Protein AF-A0A966IU25-F1 (afdb_monomer_lite)

Structure (mmCIF, N/CA/C/O backbone):
data_AF-A0A966IU25-F1
#
_entry.id   AF-A0A966IU25-F1
#
loop_
_atom_site.group_PDB
_atom_site.id
_atom_site.type_symbol
_atom_site.label_atom_id
_atom_site.label_alt_id
_atom_site.label_comp_id
_atom_site.label_asym_id
_atom_site.label_entity_id
_atom_site.label_seq_id
_atom_site.pdbx_PDB_ins_code
_atom_site.Cartn_x
_atom_site.Cartn_y
_atom_site.Cartn_z
_atom_site.occupancy
_atom_site.B_iso_or_equiv
_atom_site.auth_seq_id
_atom_site.auth_comp_id
_atom_site.auth_asym_id
_atom_site.auth_atom_id
_atom_site.pdbx_PDB_model_num
ATOM 1 N N . LYS A 1 1 ? 8.302 3.272 -18.865 1.00 73.38 1 LYS A N 1
ATOM 2 C CA . LYS A 1 1 ? 7.380 4.224 -18.193 1.00 73.38 1 LYS A CA 1
ATOM 3 C C . LYS A 1 1 ? 6.498 3.518 -17.164 1.00 73.38 1 LYS A C 1
ATOM 5 O O . LYS A 1 1 ? 6.576 3.890 -16.004 1.00 73.38 1 LYS A O 1
ATOM 10 N N . GLU A 1 2 ? 5.779 2.454 -17.535 1.00 81.19 2 GLU A N 1
ATOM 11 C CA . GLU A 1 2 ? 4.945 1.671 -16.598 1.00 81.19 2 GLU A CA 1
ATOM 12 C C . GLU A 1 2 ? 5.698 1.161 -15.358 1.00 81.19 2 GLU A C 1
ATOM 14 O O . GLU A 1 2 ? 5.238 1.343 -14.234 1.00 81.19 2 GLU A O 1
ATOM 19 N N . TRP A 1 3 ? 6.907 0.623 -15.539 1.00 89.75 3 TRP A N 1
ATOM 20 C CA . TRP A 1 3 ? 7.750 0.148 -14.435 1.00 89.75 3 TRP A CA 1
ATOM 21 C C . TRP A 1 3 ? 8.130 1.245 -13.435 1.00 89.75 3 TRP A C 1
ATOM 23 O O . TRP A 1 3 ? 8.161 1.006 -12.234 1.00 89.75 3 TRP A O 1
ATOM 33 N N . THR A 1 4 ? 8.363 2.470 -13.909 1.00 88.62 4 THR A N 1
ATOM 34 C CA . THR A 1 4 ? 8.681 3.615 -13.046 1.00 88.62 4 THR A CA 1
ATOM 35 C C . THR A 1 4 ? 7.485 3.984 -1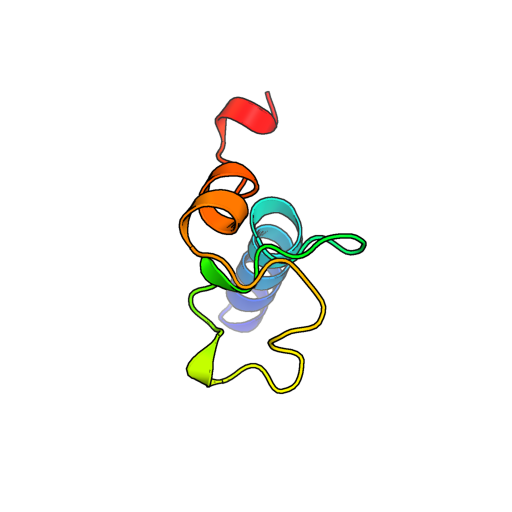2.169 1.00 88.62 4 THR A C 1
ATOM 37 O O . THR A 1 4 ? 7.642 4.193 -10.966 1.00 88.62 4 THR A O 1
ATOM 40 N N . ASN A 1 5 ? 6.282 3.996 -12.751 1.00 90.69 5 ASN A N 1
ATOM 41 C CA . ASN A 1 5 ? 5.042 4.255 -12.021 1.00 90.69 5 ASN A CA 1
ATOM 42 C C . ASN A 1 5 ? 4.737 3.137 -11.015 1.00 90.69 5 ASN A C 1
ATOM 44 O O . ASN A 1 5 ? 4.298 3.412 -9.898 1.00 90.69 5 ASN A O 1
ATOM 48 N N . LEU A 1 6 ? 5.000 1.880 -11.386 1.00 92.06 6 LEU A N 1
ATOM 49 C CA . LEU A 1 6 ? 4.849 0.735 -10.490 1.00 92.06 6 LEU A CA 1
ATOM 50 C C . LEU A 1 6 ? 5.768 0.857 -9.269 1.00 92.06 6 LEU A C 1
ATOM 52 O O . LEU A 1 6 ? 5.297 0.724 -8.140 1.00 92.06 6 LEU A O 1
ATOM 56 N N . SER A 1 7 ? 7.048 1.173 -9.477 1.00 93.62 7 SER A N 1
ATOM 57 C CA . SER A 1 7 ? 8.009 1.354 -8.384 1.00 93.62 7 SER A CA 1
ATOM 58 C C . SER A 1 7 ? 7.578 2.456 -7.416 1.00 93.62 7 SER A C 1
ATOM 60 O O . SER A 1 7 ? 7.626 2.262 -6.203 1.00 93.62 7 SER A O 1
ATOM 62 N N . GLN A 1 8 ? 7.086 3.590 -7.925 1.00 93.31 8 GLN A N 1
ATOM 63 C CA . GLN A 1 8 ? 6.572 4.675 -7.080 1.00 93.31 8 GLN A CA 1
ATOM 64 C C . GLN A 1 8 ? 5.356 4.232 -6.256 1.00 93.31 8 GLN A C 1
ATOM 66 O O . GLN A 1 8 ? 5.312 4.462 -5.046 1.00 93.31 8 GLN A O 1
ATOM 71 N N . ARG A 1 9 ? 4.401 3.534 -6.886 1.00 92.12 9 ARG A N 1
ATOM 72 C CA . ARG A 1 9 ? 3.218 2.990 -6.199 1.00 92.12 9 ARG A CA 1
ATOM 73 C C . ARG A 1 9 ? 3.604 2.017 -5.086 1.00 92.12 9 ARG A C 1
ATOM 75 O O . ARG A 1 9 ? 3.027 2.095 -4.005 1.00 92.12 9 ARG A O 1
ATOM 82 N N . LEU A 1 10 ? 4.591 1.150 -5.317 1.00 91.94 10 LEU A N 1
ATOM 83 C CA . LEU A 1 10 ? 5.100 0.221 -4.303 1.00 91.94 10 LEU A CA 1
ATOM 84 C C . LEU A 1 10 ? 5.744 0.957 -3.121 1.00 91.94 10 LEU A C 1
ATOM 86 O O . LEU A 1 10 ? 5.445 0.641 -1.968 1.00 91.94 10 LEU A O 1
ATOM 90 N N . ILE A 1 11 ? 6.565 1.978 -3.390 1.00 92.38 11 ILE A N 1
ATOM 91 C CA . ILE A 1 11 ? 7.193 2.796 -2.342 1.00 92.38 11 ILE A CA 1
ATOM 92 C C . ILE A 1 11 ? 6.126 3.485 -1.485 1.00 92.38 11 ILE A C 1
ATOM 94 O O . ILE A 1 11 ? 6.183 3.424 -0.255 1.00 92.38 11 ILE A O 1
ATOM 98 N N . TRP A 1 12 ? 5.129 4.119 -2.107 1.00 91.94 12 TRP A N 1
ATOM 99 C CA . TRP A 1 12 ? 4.049 4.772 -1.365 1.00 91.94 12 TRP A CA 1
ATOM 100 C C . TRP A 1 12 ? 3.203 3.778 -0.584 1.00 91.94 12 TRP A C 1
ATOM 102 O O . TRP A 1 12 ? 2.863 4.052 0.566 1.00 91.94 12 TRP A O 1
ATOM 112 N N . HIS A 1 13 ? 2.914 2.612 -1.159 1.00 92.19 13 HIS A N 1
ATOM 113 C CA . HIS A 1 13 ? 2.169 1.571 -0.468 1.00 92.19 13 HIS A CA 1
ATOM 114 C C . HIS A 1 13 ? 2.885 1.108 0.808 1.00 92.19 13 HIS A C 1
ATOM 116 O O . HIS A 1 13 ? 2.268 1.069 1.872 1.00 92.19 13 HIS A O 1
ATOM 122 N N . GLY A 1 14 ? 4.193 0.843 0.738 1.00 92.25 14 GLY A N 1
ATOM 123 C CA . GLY A 1 14 ? 4.990 0.464 1.909 1.00 92.25 14 GLY A CA 1
ATOM 124 C C . GLY A 1 14 ? 5.083 1.569 2.966 1.00 92.25 14 GLY A C 1
ATOM 125 O O . GLY A 1 14 ? 5.050 1.298 4.164 1.00 92.25 14 GLY A O 1
ATOM 126 N N . ARG A 1 15 ? 5.152 2.837 2.542 1.00 92.31 15 ARG A N 1
ATOM 127 C CA . ARG A 1 15 ? 5.258 3.977 3.469 1.00 92.31 15 ARG A CA 1
ATOM 128 C C . ARG A 1 15 ? 3.932 4.389 4.101 1.00 92.31 15 ARG A C 1
ATOM 130 O O . ARG A 1 15 ? 3.971 4.985 5.172 1.00 92.31 15 ARG A O 1
ATOM 137 N N . ARG A 1 16 ? 2.796 4.135 3.444 1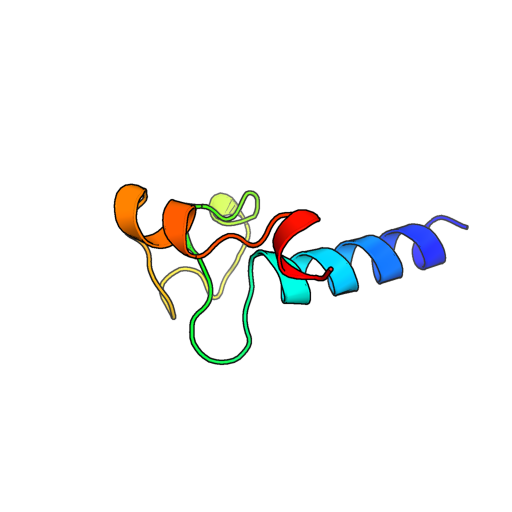.00 92.31 16 ARG A N 1
ATOM 138 C CA . ARG A 1 16 ? 1.470 4.608 3.883 1.00 92.31 16 ARG A CA 1
ATOM 139 C C . ARG A 1 16 ? 0.584 3.517 4.479 1.00 92.31 16 ARG A C 1
ATOM 141 O O . ARG A 1 16 ? -0.264 3.840 5.300 1.00 92.31 16 ARG A O 1
ATOM 148 N N . VAL A 1 17 ? 0.756 2.259 4.067 1.00 92.25 17 VAL A N 1
ATOM 149 C CA . VAL A 1 17 ? -0.163 1.157 4.407 1.00 92.25 17 VAL A CA 1
ATOM 150 C C . VAL A 1 17 ? 0.592 -0.071 4.918 1.00 92.25 17 VAL A C 1
ATOM 152 O O . VAL A 1 17 ? 0.327 -0.561 6.014 1.00 92.25 17 VAL A O 1
ATOM 155 N N . CYS A 1 18 ? 1.547 -0.583 4.138 1.00 93.69 18 CYS A N 1
ATOM 156 C CA . CYS A 1 18 ? 2.261 -1.822 4.444 1.00 93.69 18 CYS A CA 1
ATOM 157 C C . CYS A 1 18 ? 3.571 -1.547 5.199 1.00 93.69 18 CYS A C 1
ATOM 159 O O . CYS A 1 18 ? 4.666 -1.755 4.674 1.00 93.69 18 CYS A O 1
ATOM 161 N N . PHE A 1 19 ? 3.460 -1.060 6.437 1.00 90.56 19 PHE A N 1
ATOM 162 C CA . PHE A 1 19 ? 4.621 -0.780 7.283 1.00 90.56 19 PHE A CA 1
ATOM 163 C C . PHE A 1 19 ? 5.409 -2.050 7.618 1.00 90.56 19 PHE A C 1
ATOM 165 O O . PHE A 1 19 ? 4.825 -3.086 7.920 1.00 90.56 19 PHE A O 1
ATOM 172 N N . ALA A 1 20 ? 6.740 -1.938 7.674 1.00 88.00 20 ALA A N 1
ATOM 173 C CA . ALA A 1 20 ? 7.634 -3.078 7.895 1.00 88.00 20 ALA A CA 1
ATOM 174 C C . ALA A 1 20 ? 7.394 -3.835 9.216 1.00 88.00 20 ALA A C 1
ATOM 176 O O . ALA A 1 20 ? 7.604 -5.040 9.266 1.00 88.00 20 ALA A O 1
ATOM 177 N N . ARG A 1 21 ? 6.983 -3.141 10.289 1.00 86.31 21 ARG A N 1
ATOM 178 C CA . ARG A 1 21 ? 6.781 -3.758 11.616 1.00 86.31 21 ARG A CA 1
ATOM 179 C C . ARG A 1 21 ? 5.317 -3.995 11.985 1.00 86.31 21 ARG A C 1
ATOM 181 O O . ARG A 1 21 ? 5.050 -4.847 12.817 1.00 86.31 21 ARG A O 1
ATOM 188 N N . ARG A 1 22 ? 4.391 -3.208 11.429 1.00 88.19 22 ARG A N 1
ATOM 189 C CA . ARG A 1 22 ? 2.966 -3.231 11.796 1.00 88.19 22 ARG A CA 1
ATOM 190 C C . ARG A 1 22 ? 2.096 -2.807 10.607 1.00 88.19 22 ARG A C 1
ATOM 192 O O . ARG A 1 22 ? 1.680 -1.650 10.550 1.00 88.19 22 ARG A O 1
ATOM 199 N N . PRO A 1 23 ? 1.909 -3.673 9.597 1.00 91.81 23 PRO A N 1
ATOM 200 C CA . PRO A 1 23 ? 1.167 -3.312 8.396 1.00 91.81 23 PRO A CA 1
ATOM 201 C C . PRO A 1 23 ? -0.333 -3.176 8.685 1.00 91.81 23 PRO A C 1
ATOM 203 O O . PRO A 1 23 ? -0.914 -3.979 9.409 1.00 91.81 23 PRO A O 1
ATOM 206 N N . ALA A 1 24 ? -0.978 -2.191 8.060 1.00 92.81 24 ALA A N 1
ATOM 207 C CA . ALA A 1 24 ? -2.420 -1.973 8.148 1.00 92.81 24 ALA A CA 1
ATOM 208 C C . ALA A 1 24 ? -3.178 -2.927 7.200 1.00 92.81 24 ALA A C 1
ATOM 210 O O . ALA A 1 24 ? -3.766 -2.503 6.200 1.00 92.81 24 ALA A O 1
ATOM 211 N N . CYS A 1 25 ? -3.125 -4.235 7.470 1.00 90.25 25 CYS A N 1
ATOM 212 C CA . CYS A 1 25 ? -3.693 -5.274 6.604 1.00 90.25 25 CYS A CA 1
ATOM 213 C C . CYS A 1 25 ? -5.200 -5.089 6.359 1.00 90.25 25 CYS A C 1
ATOM 215 O O . CYS A 1 25 ? -5.646 -5.224 5.220 1.00 90.25 25 CYS A O 1
ATOM 217 N N . GLY A 1 26 ? -5.975 -4.732 7.386 1.00 89.25 26 GLY A N 1
ATOM 218 C CA . GLY A 1 26 ? -7.425 -4.530 7.297 1.00 89.25 26 GLY A CA 1
ATOM 219 C C . GLY A 1 26 ? -7.820 -3.427 6.313 1.00 89.25 26 GLY A C 1
ATOM 220 O O . GLY A 1 26 ? -8.742 -3.606 5.513 1.00 89.25 26 GLY A O 1
ATOM 221 N N . ALA A 1 27 ? -7.063 -2.326 6.317 1.00 90.12 27 ALA A N 1
ATOM 222 C CA . ALA A 1 27 ? -7.259 -1.164 5.449 1.00 90.12 27 ALA A CA 1
ATOM 223 C C . ALA A 1 27 ? -6.545 -1.286 4.085 1.00 90.12 27 ALA A C 1
ATOM 225 O O . ALA A 1 27 ? -6.669 -0.409 3.229 1.00 90.12 27 ALA A O 1
ATOM 226 N N . CYS A 1 28 ? -5.799 -2.369 3.849 1.00 92.19 28 CYS A N 1
ATOM 227 C CA . CYS A 1 28 ? -5.060 -2.573 2.611 1.00 92.19 28 CYS A CA 1
ATOM 228 C C . CYS A 1 28 ? -5.988 -2.941 1.442 1.00 92.19 28 CYS A C 1
ATOM 230 O O . CYS A 1 28 ? -6.743 -3.915 1.496 1.00 92.19 28 CYS A O 1
ATOM 232 N N . SER A 1 29 ? -5.872 -2.216 0.326 1.00 87.94 29 SER A N 1
ATOM 233 C CA . SER A 1 29 ? -6.611 -2.502 -0.913 1.00 87.94 29 SER A CA 1
ATOM 234 C C . SER A 1 29 ? -6.212 -3.833 -1.562 1.00 87.94 29 SER A C 1
ATOM 236 O O . SER A 1 29 ? -7.023 -4.453 -2.248 1.00 87.94 29 SER A O 1
ATOM 238 N N . LEU A 1 30 ? -4.991 -4.313 -1.301 1.00 88.88 30 LEU A N 1
ATOM 239 C CA . LEU A 1 30 ? -4.463 -5.579 -1.817 1.00 88.88 30 LEU A CA 1
ATOM 240 C C . LEU A 1 30 ? -4.813 -6.790 -0.940 1.00 88.88 30 LEU A C 1
ATOM 242 O O . LEU A 1 30 ? -4.368 -7.894 -1.239 1.00 88.88 30 LEU A O 1
ATOM 246 N N . LYS A 1 31 ? -5.624 -6.630 0.117 1.00 90.06 31 LYS A N 1
ATOM 247 C CA . LYS A 1 31 ? -5.917 -7.706 1.084 1.00 90.06 31 LYS A CA 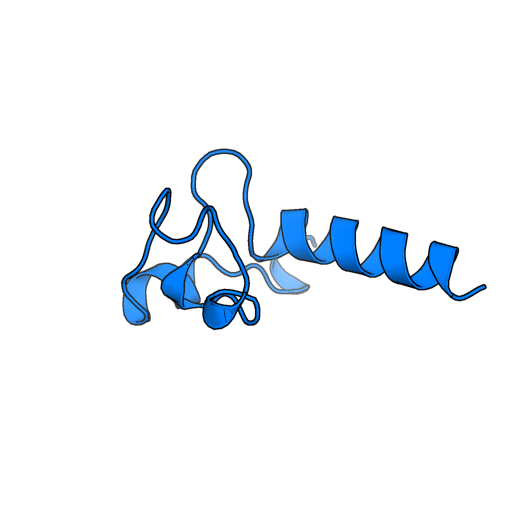1
ATOM 248 C C . LYS A 1 31 ? -6.393 -9.022 0.464 1.00 90.06 31 LYS A C 1
ATOM 250 O O . LYS A 1 31 ? -6.031 -10.082 0.945 1.00 90.06 31 LYS A O 1
ATOM 255 N N . LYS A 1 32 ? -7.171 -8.959 -0.623 1.00 87.31 32 LYS A N 1
ATOM 256 C CA . LYS A 1 32 ? -7.713 -10.143 -1.315 1.00 87.31 32 LYS A CA 1
ATOM 257 C C . LYS A 1 32 ? -6.667 -10.904 -2.137 1.00 87.31 32 LYS A C 1
ATOM 259 O O . LYS A 1 32 ? -6.896 -12.054 -2.481 1.00 87.31 32 LYS A O 1
ATOM 264 N N . LEU A 1 33 ? -5.568 -10.241 -2.492 1.00 90.81 33 LEU A N 1
ATOM 265 C CA . LEU A 1 33 ? -4.515 -10.763 -3.368 1.00 90.81 33 LEU A CA 1
ATOM 266 C C . LEU A 1 33 ? -3.205 -11.023 -2.613 1.00 90.81 33 LEU A C 1
ATOM 268 O O . LEU A 1 33 ? -2.292 -11.631 -3.160 1.00 90.81 33 LEU A O 1
ATOM 272 N N . CYS A 1 34 ? -3.082 -10.529 -1.380 1.00 91.38 34 CYS A N 1
ATOM 273 C CA . CYS A 1 34 ? -1.856 -10.607 -0.605 1.00 91.38 34 CYS A CA 1
ATOM 274 C C . CYS A 1 34 ? -1.742 -11.972 0.098 1.00 91.38 34 CYS A C 1
ATOM 276 O O . CYS A 1 34 ? -2.559 -12.255 0.975 1.00 91.38 34 CYS A O 1
ATOM 278 N N . PRO A 1 35 ? -0.713 -12.790 -0.199 1.00 91.00 35 PRO A N 1
ATOM 279 C CA . PRO A 1 35 ? -0.490 -14.057 0.504 1.00 91.00 35 PRO A CA 1
ATOM 280 C C . PRO A 1 35 ? -0.072 -13.855 1.970 1.00 91.00 35 PRO A C 1
ATOM 282 O O . PRO A 1 35 ? -0.221 -14.753 2.788 1.00 91.00 35 PRO A O 1
ATOM 285 N N . SER A 1 36 ? 0.436 -12.668 2.310 1.00 86.81 36 SER A N 1
ATOM 286 C CA . SER A 1 36 ? 0.888 -12.280 3.652 1.00 86.81 36 SER A CA 1
ATOM 287 C C . SER A 1 36 ? -0.183 -11.535 4.461 1.00 86.81 36 SER A C 1
ATOM 289 O O . SER A 1 36 ? 0.127 -10.871 5.452 1.00 86.81 36 SER A O 1
ATOM 291 N N . PHE A 1 37 ? -1.443 -11.576 4.026 1.00 87.69 37 PHE A N 1
ATOM 292 C CA . PHE A 1 37 ? -2.543 -10.969 4.767 1.00 87.69 37 PHE A CA 1
ATOM 293 C C . PHE A 1 37 ? -2.714 -11.652 6.136 1.00 87.69 37 PHE A C 1
ATOM 295 O O . PHE A 1 37 ? -2.795 -12.873 6.211 1.00 87.69 37 PHE A O 1
ATOM 302 N N . GLY A 1 38 ? -2.776 -10.861 7.213 1.00 83.19 38 GLY A N 1
ATOM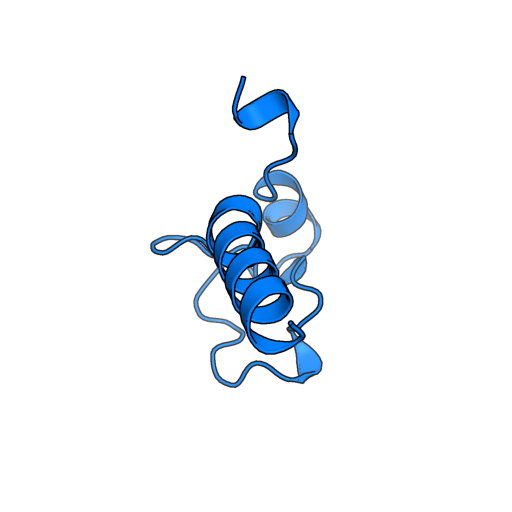 303 C CA . GLY A 1 38 ? -2.931 -11.363 8.588 1.00 83.19 38 GLY A CA 1
ATOM 304 C C . GLY A 1 38 ? -1.693 -11.238 9.483 1.00 83.19 38 GLY A C 1
ATOM 305 O O . GLY A 1 38 ? -1.795 -11.503 10.673 1.00 83.19 38 GLY A O 1
ATOM 306 N N . ILE A 1 39 ? -0.544 -10.804 8.949 1.00 86.44 39 ILE A N 1
ATOM 307 C CA . ILE A 1 39 ? 0.684 -10.581 9.744 1.00 86.44 39 ILE A CA 1
ATOM 308 C C . ILE A 1 39 ? 0.596 -9.302 10.600 1.00 86.44 39 ILE A C 1
ATOM 310 O O . ILE A 1 39 ? 1.258 -9.199 11.628 1.00 86.44 39 ILE A O 1
ATOM 314 N N . GLY A 1 40 ? -0.209 -8.323 10.179 1.00 85.75 40 GLY A N 1
ATOM 315 C CA . GLY A 1 40 ? -0.480 -7.100 10.939 1.00 85.75 40 GLY A CA 1
ATOM 316 C C . GLY A 1 40 ? -1.961 -6.911 11.234 1.00 85.75 40 GLY A C 1
ATOM 317 O O . GLY A 1 40 ? -2.756 -7.843 11.142 1.00 85.75 40 GLY A O 1
ATOM 318 N N . GLU A 1 41 ? -2.341 -5.682 11.562 1.00 87.62 41 GLU A N 1
ATOM 319 C CA . GLU A 1 41 ? -3.679 -5.326 12.018 1.00 87.62 41 GLU A CA 1
ATOM 320 C C . GLU A 1 41 ? -4.733 -5.612 10.953 1.00 87.62 41 GLU A C 1
ATOM 322 O O . GLU A 1 41 ? -4.792 -4.964 9.906 1.00 87.62 41 GLU A O 1
ATOM 327 N N . VAL A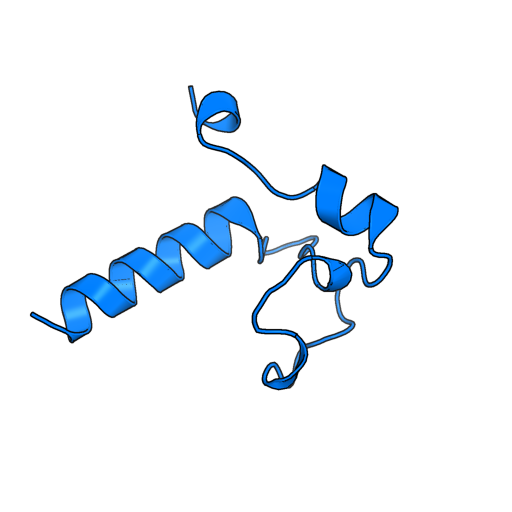 1 42 ? -5.571 -6.605 11.243 1.00 86.88 42 VAL A N 1
ATOM 328 C CA . VAL A 1 42 ? -6.665 -7.066 10.378 1.00 86.88 42 VAL A CA 1
ATOM 329 C C . VAL A 1 42 ? -7.954 -6.290 10.637 1.00 86.88 42 VAL A C 1
ATOM 331 O O . VAL A 1 42 ? -8.777 -6.141 9.734 1.00 86.88 42 VAL A O 1
ATOM 334 N N . ASP A 1 43 ? -8.121 -5.777 11.855 1.00 87.44 43 ASP A N 1
ATOM 335 C CA . ASP A 1 43 ? -9.297 -5.008 12.237 1.00 87.44 43 ASP A CA 1
ATOM 336 C C . ASP A 1 43 ? -9.386 -3.703 11.433 1.00 87.44 43 ASP A C 1
ATOM 338 O O . ASP A 1 43 ? -8.417 -2.951 11.335 1.00 87.44 43 ASP A O 1
ATOM 342 N N . LEU A 1 44 ? -10.549 -3.433 10.834 1.00 82.31 44 LEU A N 1
ATOM 343 C CA . LEU A 1 44 ? -10.745 -2.273 9.962 1.00 82.31 44 LEU A CA 1
ATOM 344 C C . LEU A 1 44 ? -10.643 -0.943 10.715 1.00 82.31 44 LEU A C 1
ATOM 346 O O . LEU A 1 44 ? -10.121 0.022 10.150 1.00 82.31 44 LEU A O 1
ATOM 350 N N . SER A 1 45 ? -11.131 -0.880 11.958 1.00 86.81 45 SER A N 1
ATOM 351 C CA . SER A 1 45 ? -11.095 0.340 12.771 1.00 86.81 45 SER A CA 1
ATOM 352 C C . SER A 1 45 ? -9.655 0.686 13.123 1.00 86.81 45 SER A C 1
ATOM 354 O O . SER A 1 45 ? -9.210 1.813 12.895 1.00 86.81 45 SER A O 1
ATOM 356 N N . GLU A 1 46 ? -8.901 -0.294 13.613 1.00 86.31 46 GLU A N 1
ATOM 357 C CA . GLU A 1 46 ? -7.515 -0.068 14.021 1.00 86.31 46 GLU A CA 1
ATOM 358 C C . GLU A 1 46 ? -6.575 0.092 12.823 1.00 86.31 46 GLU A C 1
ATOM 360 O O . GLU A 1 46 ? -5.726 0.984 12.819 1.00 86.31 46 GLU A O 1
ATOM 365 N N . ALA A 1 47 ? -6.760 -0.686 11.753 1.00 85.75 47 ALA A N 1
ATOM 366 C CA . ALA A 1 47 ? -5.934 -0.570 10.554 1.00 85.75 47 ALA A CA 1
ATOM 367 C C . ALA A 1 47 ? -6.105 0.789 9.863 1.00 85.75 47 ALA A C 1
ATOM 369 O O . ALA A 1 47 ? -5.121 1.352 9.388 1.00 85.75 47 ALA A O 1
ATOM 370 N N . SER A 1 48 ? -7.319 1.347 9.830 1.00 85.69 48 SER A N 1
ATOM 371 C CA . SER A 1 48 ? -7.567 2.643 9.179 1.00 85.69 48 SER A CA 1
ATOM 372 C C . SER A 1 48 ? -6.868 3.801 9.894 1.00 85.69 48 SER A C 1
ATOM 374 O O . SER A 1 48 ? -6.407 4.726 9.234 1.00 85.69 48 SER A O 1
ATOM 376 N N . LYS A 1 49 ? -6.719 3.728 11.223 1.00 87.81 49 LYS A N 1
ATOM 377 C CA . LYS A 1 49 ? -5.981 4.728 12.017 1.00 87.81 49 LYS A CA 1
ATOM 378 C C . LYS A 1 49 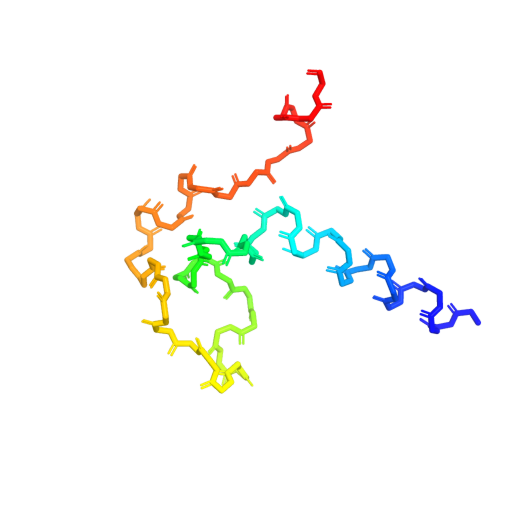? -4.475 4.696 11.758 1.00 87.81 49 LYS A C 1
ATOM 380 O O . LYS A 1 49 ? -3.797 5.698 11.946 1.00 87.81 49 LYS A O 1
ATOM 385 N N . LEU A 1 50 ? -3.947 3.539 11.358 1.00 85.50 50 LEU A N 1
ATOM 386 C CA . LEU A 1 50 ? -2.524 3.365 11.068 1.00 85.50 50 LEU A CA 1
ATOM 387 C C . LEU A 1 50 ? -2.140 3.887 9.678 1.00 85.50 50 LEU A C 1
ATOM 389 O O . LEU A 1 50 ? -0.958 4.136 9.438 1.00 85.50 50 LEU A O 1
ATOM 393 N N . VAL A 1 51 ? -3.101 4.038 8.760 1.00 89.00 51 VAL A N 1
ATOM 394 C CA . VAL A 1 51 ? -2.828 4.511 7.398 1.00 89.00 51 VAL A CA 1
ATOM 395 C C . VAL A 1 51 ? -2.343 5.957 7.436 1.00 89.00 51 VAL A C 1
ATOM 397 O O . VAL A 1 51 ? -3.044 6.844 7.912 1.00 89.00 51 VAL A O 1
ATOM 400 N N . LYS A 1 52 ? -1.152 6.196 6.878 1.00 86.88 52 LYS A N 1
ATOM 401 C CA . LYS A 1 52 ? -0.566 7.537 6.802 1.00 86.88 52 LYS A CA 1
ATOM 402 C C . LYS A 1 52 ? -0.995 8.264 5.537 1.00 86.88 52 LYS A C 1
ATOM 404 O O . LYS A 1 52 ? -0.876 7.749 4.420 1.00 86.88 52 LYS A O 1
ATOM 409 N N . SER A 1 53 ? -1.436 9.491 5.728 1.00 84.44 53 SER A N 1
ATOM 410 C CA . SER A 1 53 ? -1.806 10.460 4.706 1.00 84.44 53 SER A CA 1
ATOM 411 C C . SER A 1 53 ? -0.667 11.457 4.462 1.00 84.44 53 SER A C 1
ATOM 413 O O . SER A 1 53 ? 0.377 11.406 5.107 1.00 84.44 53 SER A O 1
ATOM 415 N N . GLU A 1 54 ? -0.820 12.357 3.492 1.00 81.38 54 GLU A N 1
ATOM 416 C CA . GLU A 1 54 ? 0.238 13.321 3.146 1.00 81.38 54 GLU A CA 1
ATOM 417 C C . GLU A 1 54 ? 0.578 14.297 4.271 1.00 81.38 54 GLU A C 1
ATOM 419 O O . GLU A 1 54 ? 1.729 14.718 4.370 1.00 81.38 54 GLU A O 1
ATOM 424 N N . SER A 1 55 ? -0.373 14.596 5.159 1.00 80.44 55 SER A N 1
ATOM 425 C CA . SER A 1 55 ? -0.126 15.436 6.333 1.00 80.44 55 SER A CA 1
ATOM 426 C C . SER A 1 55 ? 0.824 14.798 7.346 1.00 80.44 55 SER A C 1
ATOM 428 O O . SER A 1 55 ? 1.473 15.523 8.089 1.00 80.44 55 SER A O 1
ATOM 430 N N . ASP A 1 56 ? 0.955 13.469 7.352 1.00 77.31 56 ASP A N 1
ATOM 431 C CA . ASP A 1 56 ? 1.804 12.738 8.305 1.00 77.31 56 ASP A CA 1
ATOM 432 C C . ASP A 1 56 ? 3.294 12.735 7.917 1.00 77.31 56 ASP A C 1
ATOM 434 O O . ASP A 1 56 ? 4.132 12.224 8.662 1.00 77.31 56 ASP A O 1
ATOM 438 N N . PHE A 1 57 ? 3.629 13.255 6.732 1.00 72.19 57 PHE A N 1
ATOM 439 C CA . PHE A 1 57 ? 5.000 13.337 6.214 1.00 72.19 57 PHE A CA 1
ATOM 440 C C . PHE A 1 57 ? 5.523 14.777 6.118 1.00 72.19 57 PHE A C 1
ATOM 442 O O . PHE A 1 57 ? 6.574 14.983 5.506 1.00 72.19 57 PHE A O 1
ATOM 449 N N . ARG A 1 58 ? 4.779 15.749 6.662 1.00 61.31 58 ARG A N 1
ATOM 450 C CA . ARG A 1 58 ? 5.131 17.171 6.653 1.00 61.31 58 ARG A CA 1
ATOM 451 C C . ARG A 1 58 ? 6.034 17.553 7.820 1.00 61.31 58 ARG A C 1
ATOM 453 O O . ARG A 1 58 ? 5.848 16.988 8.918 1.00 61.31 58 ARG A O 1
#

Secondary structure (DSSP, 8-state):
-HHHHHHHHHHHHHHHTS-SSS--TTT-TTTTT-TTTTSS---HHHHHHH---GGGG-

Radius of gyration: 11.83 Å; chains: 1; bounding box: 20×31×32 Å

pLDDT: mean 87.55, std 5.75, range [61.31, 93.69]

Foldseek 3Di:
DVVVVVVVVVVLCCVFAVDPQAGLLCCDPCNVPDPPRPPHDNDNVVSVVSGDDPVNVD

Sequence (58 aa):
KEWTNLSQRLIWHGRRVCFARRPACGACSLKKLCPSFGIGEVDLSEASKLVKSESDFR